Protein AF-A0AAE1L130-F1 (afdb_monomer)

Solvent-accessible surface area (backbone atoms only — not comparable to full-atom values): 7814 Å² total; per-residue (Å²): 133,88,82,88,87,78,91,80,82,81,84,83,80,82,80,82,73,92,76,84,78,86,69,83,70,80,83,72,77,75,48,72,66,60,51,48,55,50,49,51,53,50,50,54,52,48,52,50,51,52,50,53,58,56,68,75,45,80,76,49,72,65,57,50,50,53,51,50,51,53,54,47,54,52,48,51,51,52,51,53,52,51,54,50,51,53,53,50,51,50,52,56,48,51,56,53,50,53,52,51,52,50,53,53,53,51,60,72,65,61,86,77,90,86,86,88,86,86,86,89,131

Secondary structure (DSSP, 8-state):
----------------------------PPPHHHHHHHHHHHHHHHHHHHHHHHHTSPPPHHHHHHHHHHHHHHHHHHHHHHHHHHHHHHHHHHHHHHHHHHHHHHHTT-S-SS-SSSS--

Organism: Petrolisthes cinctipes (NCBI:txid88211)

Radius of gyration: 44.56 Å; Cα contacts (8 Å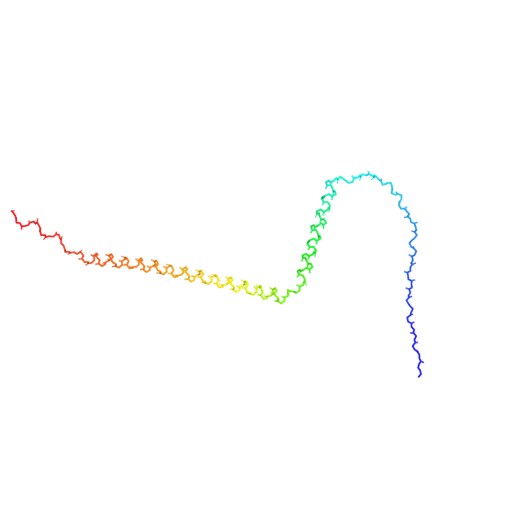, |Δi|>4): 2; chains: 1; bounding box: 76×40×151 Å

pLDDT: mean 70.69, std 16.48, range [37.5, 95.19]

Sequence (121 aa):
MVRGEQKKRGHNNERRKNTQPTRERENTQPTKERTHNQREKRERTRTQREKKKREHTQPTREEREQRRERTHNQREKRERTRTQQTREEERTHNQREEKREHTQREEKREPTQREEKREHT

Mean predicted aligned error: 20.09 Å

Structure (mmCIF, N/CA/C/O backbone):
data_AF-A0AAE1L130-F1
#
_entry.id   AF-A0AAE1L130-F1
#
loop_
_atom_site.group_PDB
_atom_site.id
_atom_site.type_symbol
_atom_site.label_atom_id
_atom_site.label_alt_id
_atom_site.label_comp_id
_atom_site.label_asym_id
_atom_site.label_entity_id
_atom_site.label_seq_id
_atom_site.pdbx_PDB_ins_code
_atom_site.Cartn_x
_atom_site.Cartn_y
_atom_site.Cartn_z
_atom_site.occupancy
_atom_site.B_iso_or_equiv
_atom_site.auth_seq_id
_atom_site.auth_comp_id
_atom_site.auth_asym_id
_atom_site.auth_atom_id
_atom_site.pdbx_PDB_model_num
ATOM 1 N N . MET A 1 1 ? 1.599 -8.245 -73.656 1.00 37.50 1 MET A N 1
ATOM 2 C CA . MET A 1 1 ? 3.077 -8.179 -73.653 1.00 37.50 1 MET A CA 1
ATOM 3 C C . MET A 1 1 ? 3.485 -6.919 -72.892 1.00 37.50 1 MET A C 1
ATOM 5 O O . MET A 1 1 ? 2.972 -5.866 -73.227 1.00 37.50 1 MET A O 1
ATOM 9 N N . VAL A 1 2 ? 4.085 -7.066 -71.699 1.00 45.41 2 VAL A N 1
ATOM 10 C CA . VAL A 1 2 ? 5.424 -6.564 -71.282 1.00 45.41 2 VAL A CA 1
ATOM 11 C C . VAL A 1 2 ? 5.674 -5.103 -71.716 1.00 45.41 2 VAL A C 1
ATOM 13 O O . VAL A 1 2 ? 5.675 -4.832 -72.905 1.00 45.41 2 VAL A O 1
ATOM 16 N N . ARG A 1 3 ? 5.942 -4.120 -70.844 1.00 42.25 3 ARG A N 1
ATOM 17 C CA . ARG A 1 3 ? 7.164 -4.006 -70.027 1.00 42.25 3 ARG A CA 1
ATOM 18 C C . ARG A 1 3 ? 7.046 -2.742 -69.149 1.00 42.25 3 ARG A C 1
ATOM 20 O O . ARG A 1 3 ? 6.678 -1.688 -69.653 1.00 42.25 3 ARG A O 1
ATOM 27 N N . GLY A 1 4 ? 7.319 -2.859 -67.849 1.00 45.34 4 GLY A N 1
ATOM 28 C CA . GLY A 1 4 ? 7.426 -1.707 -66.949 1.00 45.34 4 GLY A CA 1
ATO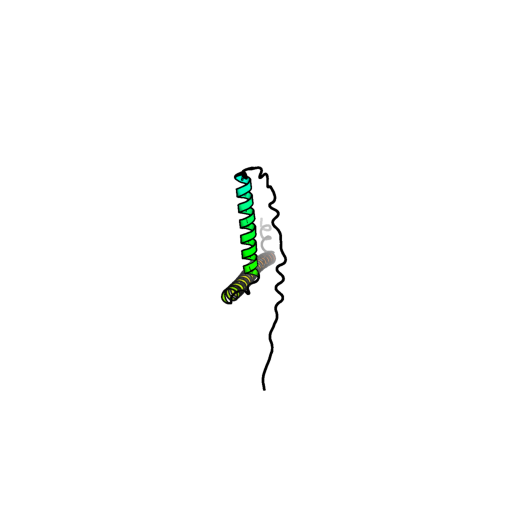M 29 C C . GLY A 1 4 ? 8.742 -0.952 -67.127 1.00 45.34 4 GLY A C 1
ATOM 30 O O . GLY A 1 4 ? 9.714 -1.525 -67.612 1.00 45.34 4 GLY A O 1
ATOM 31 N N . GLU A 1 5 ? 8.790 0.299 -66.670 1.00 52.22 5 GLU A N 1
ATOM 32 C CA . GLU A 1 5 ? 10.038 1.052 -66.559 1.00 52.22 5 GLU A CA 1
ATOM 33 C C . GLU A 1 5 ? 10.130 1.827 -65.244 1.00 52.22 5 GLU A C 1
ATOM 35 O O . GLU A 1 5 ? 9.150 2.215 -64.609 1.00 52.22 5 GLU A O 1
ATOM 40 N N . GLN A 1 6 ? 11.373 1.920 -64.793 1.00 51.28 6 GLN A N 1
ATOM 41 C CA . GLN A 1 6 ? 11.801 2.066 -63.418 1.00 51.28 6 GLN A CA 1
ATOM 42 C C . GLN A 1 6 ? 12.129 3.518 -63.047 1.00 51.28 6 GLN A C 1
ATOM 44 O O . GLN A 1 6 ? 12.642 4.302 -63.839 1.00 51.28 6 GLN A O 1
ATOM 49 N N . LYS A 1 7 ? 11.920 3.800 -61.756 1.00 50.06 7 LYS A N 1
ATOM 50 C CA . LYS A 1 7 ? 12.642 4.736 -60.875 1.00 50.06 7 LYS A CA 1
ATOM 51 C C . LYS A 1 7 ? 13.897 5.392 -61.479 1.00 50.06 7 LYS A C 1
ATOM 53 O O . LYS A 1 7 ? 14.904 4.720 -61.682 1.00 50.06 7 LYS A O 1
ATOM 58 N N . LYS A 1 8 ? 13.928 6.729 -61.500 1.00 55.78 8 LYS A N 1
ATOM 59 C CA . LYS A 1 8 ? 15.182 7.495 -61.415 1.00 55.78 8 LYS A CA 1
ATOM 60 C C . LYS A 1 8 ? 15.167 8.364 -60.162 1.00 55.78 8 LYS A C 1
ATOM 62 O O . LYS A 1 8 ? 14.488 9.380 -60.079 1.00 55.78 8 LYS A O 1
ATOM 67 N N . ARG A 1 9 ? 15.902 7.888 -59.152 1.00 45.88 9 ARG A N 1
ATOM 68 C CA . ARG A 1 9 ? 16.271 8.629 -57.943 1.00 45.88 9 ARG A CA 1
ATOM 69 C C . ARG A 1 9 ? 17.251 9.724 -58.369 1.00 45.88 9 ARG A C 1
ATOM 71 O O . ARG A 1 9 ? 18.346 9.410 -58.834 1.00 45.88 9 ARG A O 1
ATOM 78 N N . GLY A 1 10 ? 16.846 10.984 -58.247 1.00 45.31 10 GLY A N 1
ATOM 79 C CA . GLY A 1 10 ? 17.742 12.125 -58.410 1.00 45.31 10 GLY A CA 1
ATOM 80 C C . GLY A 1 10 ? 18.754 12.142 -57.268 1.00 45.31 10 GLY A C 1
ATOM 81 O O . GLY A 1 10 ? 18.384 12.287 -56.105 1.00 45.31 10 GLY A O 1
ATOM 82 N N . HIS A 1 11 ? 20.024 11.938 -57.603 1.00 45.81 11 HIS A N 1
ATOM 83 C CA . HIS A 1 11 ? 21.143 12.080 -56.683 1.00 45.81 11 HIS A CA 1
ATOM 84 C C . HIS A 1 11 ? 21.406 13.571 -56.488 1.00 45.81 11 HIS A C 1
ATOM 86 O O . HIS A 1 11 ? 21.996 14.210 -57.353 1.00 45.81 11 HIS A O 1
ATOM 92 N N . ASN A 1 12 ? 20.952 14.123 -55.366 1.00 48.78 12 ASN A N 1
ATOM 93 C CA . ASN A 1 12 ? 21.238 15.502 -54.994 1.00 48.78 12 ASN A CA 1
ATOM 94 C C . ASN A 1 12 ? 22.373 15.492 -53.966 1.00 48.78 12 ASN A C 1
ATOM 96 O O . ASN A 1 12 ? 22.133 15.364 -52.768 1.00 48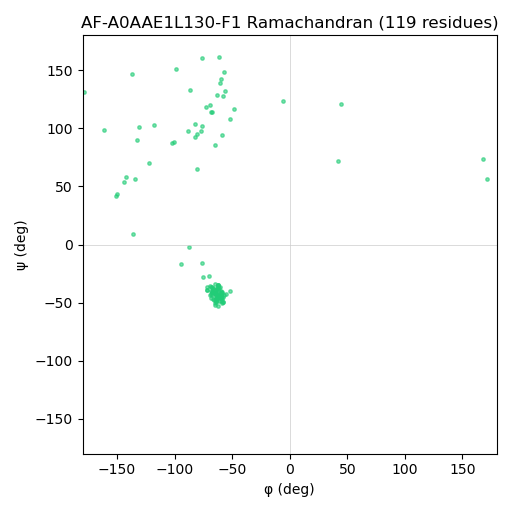.78 12 ASN A O 1
ATOM 100 N N . ASN A 1 13 ? 23.620 15.525 -54.441 1.00 45.69 13 ASN A N 1
ATOM 101 C CA . ASN A 1 13 ? 24.797 15.625 -53.577 1.00 45.69 13 ASN A CA 1
ATOM 102 C C . ASN A 1 13 ? 25.605 16.863 -53.971 1.00 45.69 13 ASN A C 1
ATOM 104 O O . ASN A 1 13 ? 26.679 16.807 -54.570 1.00 45.69 13 ASN A O 1
ATOM 108 N N . GLU A 1 14 ? 25.015 18.015 -53.671 1.00 49.59 14 GLU A N 1
ATOM 109 C CA . GLU A 1 14 ? 25.579 19.322 -53.950 1.00 49.59 14 GLU A CA 1
ATOM 110 C C . GLU A 1 14 ? 26.614 19.688 -52.873 1.00 49.59 14 GLU A C 1
ATOM 112 O O . GLU A 1 14 ? 26.318 20.164 -51.780 1.00 49.59 14 GLU A O 1
ATOM 117 N N . ARG A 1 15 ? 27.875 19.393 -53.198 1.00 53.28 15 ARG A N 1
ATOM 118 C CA . ARG A 1 15 ? 28.998 20.335 -53.103 1.00 53.28 15 ARG A CA 1
ATOM 119 C C . ARG A 1 15 ? 29.036 21.229 -51.847 1.00 53.28 15 ARG A C 1
ATOM 121 O O . ARG A 1 15 ? 28.925 22.449 -51.944 1.00 53.28 15 ARG A O 1
ATOM 128 N N . ARG A 1 16 ? 29.353 20.662 -50.678 1.00 52.19 16 ARG A N 1
ATOM 129 C CA . ARG A 1 16 ? 29.901 21.454 -49.560 1.00 52.19 16 ARG A CA 1
ATOM 130 C C . ARG A 1 16 ? 31.419 21.510 -49.674 1.00 52.19 16 ARG A C 1
ATOM 132 O O . ARG A 1 16 ? 32.128 20.570 -49.336 1.00 52.19 16 ARG A O 1
ATOM 139 N N . LYS A 1 17 ? 31.876 22.620 -50.254 1.00 55.91 17 LYS A N 1
ATOM 140 C CA . LYS A 1 17 ? 33.278 23.003 -50.407 1.00 55.91 17 LYS A CA 1
ATOM 141 C C . LYS A 1 17 ? 33.951 23.113 -49.034 1.00 55.91 17 LYS A C 1
ATOM 143 O O . LYS A 1 17 ? 33.350 23.593 -48.079 1.00 55.91 17 LYS A O 1
ATOM 148 N N . ASN A 1 18 ? 35.207 22.682 -48.998 1.00 50.06 18 ASN A N 1
ATOM 149 C CA . ASN A 1 18 ? 36.166 22.885 -47.924 1.00 50.06 18 ASN A CA 1
ATOM 150 C C . ASN A 1 18 ? 36.225 24.353 -47.473 1.00 50.06 18 ASN A C 1
ATOM 152 O O . ASN A 1 18 ? 36.702 25.208 -48.214 1.00 50.06 18 ASN A O 1
ATOM 156 N N . THR A 1 19 ? 35.851 24.604 -46.224 1.00 56.19 19 THR A N 1
ATOM 157 C CA . THR A 1 19 ? 36.343 25.736 -45.433 1.00 56.19 19 THR A CA 1
ATOM 158 C C . THR A 1 19 ? 36.785 25.167 -44.091 1.00 56.19 19 THR A C 1
ATOM 160 O O . THR A 1 19 ? 35.969 24.815 -43.244 1.00 56.19 19 THR A O 1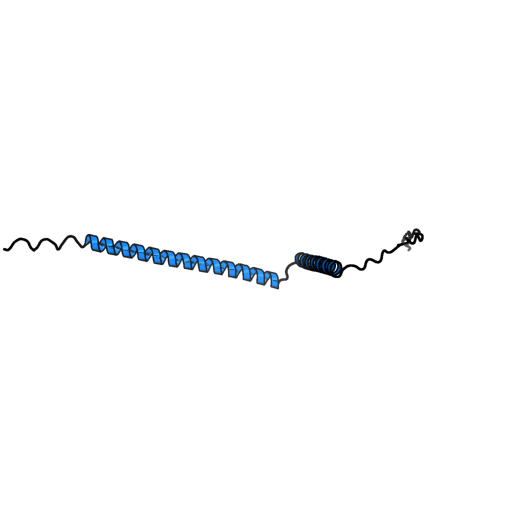
ATOM 163 N N . GLN A 1 20 ? 38.096 24.988 -43.934 1.00 48.50 20 GLN A N 1
ATOM 164 C CA . GLN A 1 20 ? 38.718 24.646 -42.656 1.00 48.50 20 GLN A CA 1
ATOM 165 C C . GLN A 1 20 ? 38.595 25.873 -41.735 1.00 48.50 20 GLN A C 1
ATOM 167 O O . GLN A 1 20 ? 39.110 26.929 -42.099 1.00 48.50 20 GLN A O 1
ATOM 172 N N . PRO A 1 21 ? 37.929 25.797 -40.568 1.00 49.50 21 PRO A N 1
ATOM 173 C CA . PRO A 1 21 ? 38.036 26.858 -39.579 1.00 49.50 21 PRO A CA 1
ATOM 174 C C . PRO A 1 21 ? 39.430 26.774 -38.948 1.00 49.50 21 PRO A C 1
ATOM 176 O O . PRO A 1 21 ? 39.765 25.763 -38.326 1.00 49.50 21 PRO A O 1
ATOM 179 N N . THR A 1 22 ? 40.240 27.824 -39.088 1.00 53.56 22 THR A N 1
ATOM 180 C CA . THR A 1 22 ? 41.479 28.004 -38.320 1.00 53.56 22 THR A CA 1
ATOM 181 C C . THR A 1 22 ? 41.109 28.168 -36.848 1.00 53.56 22 THR A C 1
ATOM 183 O O . THR A 1 22 ? 40.874 29.267 -36.356 1.00 53.56 22 THR A O 1
ATOM 186 N N . ARG A 1 23 ? 40.962 27.044 -36.142 1.00 53.12 23 ARG A N 1
ATOM 187 C CA . ARG A 1 23 ? 40.807 27.031 -34.690 1.00 53.12 23 ARG A CA 1
ATOM 188 C C . ARG A 1 23 ? 42.177 27.265 -34.076 1.00 53.12 23 ARG A C 1
ATOM 190 O O . ARG A 1 23 ? 42.931 26.313 -33.884 1.00 53.12 23 ARG A O 1
ATOM 197 N N . GLU A 1 24 ? 42.457 28.506 -33.701 1.00 48.09 24 GLU A N 1
ATOM 198 C CA . GLU A 1 24 ? 43.299 28.756 -32.536 1.00 48.09 24 GLU A CA 1
ATOM 199 C C . GLU A 1 24 ? 42.598 28.099 -31.343 1.00 48.09 24 GLU A C 1
ATOM 201 O O . GLU A 1 24 ? 41.621 28.591 -30.780 1.00 48.09 24 GLU A O 1
ATOM 206 N N . ARG A 1 25 ? 42.991 26.858 -31.061 1.00 52.78 25 ARG A N 1
ATOM 207 C CA . ARG A 1 25 ? 42.466 26.085 -29.947 1.00 52.78 25 ARG A CA 1
ATOM 208 C C . ARG A 1 25 ? 43.238 26.536 -28.721 1.00 52.78 25 ARG A C 1
ATOM 210 O O . ARG A 1 25 ? 44.289 25.972 -28.429 1.00 52.78 25 ARG A O 1
ATOM 217 N N . GLU A 1 26 ? 42.709 27.526 -28.010 1.00 52.97 26 GLU A N 1
ATOM 218 C CA . GLU A 1 26 ? 43.131 27.802 -26.639 1.00 52.97 26 GLU A CA 1
ATOM 219 C C . GLU A 1 26 ? 43.049 26.492 -25.844 1.00 52.97 26 GLU A C 1
ATOM 221 O O . GLU A 1 26 ? 41.977 25.928 -25.598 1.00 52.97 26 GLU A O 1
ATOM 226 N N . ASN A 1 27 ? 44.217 25.943 -25.526 1.00 53.56 27 ASN A N 1
ATOM 227 C CA . ASN A 1 27 ? 44.374 24.661 -24.862 1.00 53.56 27 ASN A CA 1
ATOM 228 C C . ASN A 1 27 ? 44.163 24.840 -23.354 1.00 53.56 27 ASN A C 1
ATOM 230 O O . ASN A 1 27 ? 45.082 24.677 -22.557 1.00 53.56 27 ASN A O 1
ATOM 234 N N . THR A 1 28 ? 42.947 25.206 -22.950 1.00 60.97 28 THR A N 1
ATOM 235 C CA . THR A 1 28 ? 42.557 25.131 -21.543 1.00 60.97 28 THR A CA 1
ATOM 236 C C . THR A 1 28 ? 42.144 23.695 -21.250 1.00 60.97 28 THR A C 1
ATOM 238 O O . THR A 1 28 ? 41.076 23.222 -21.653 1.00 60.97 28 THR A O 1
ATOM 241 N N . GLN A 1 29 ? 43.029 22.952 -20.580 1.00 59.34 29 GLN A N 1
ATOM 242 C CA . GLN A 1 29 ? 42.680 21.624 -20.091 1.00 59.34 29 GLN A CA 1
ATOM 243 C C . GLN A 1 29 ? 41.467 21.754 -19.156 1.00 59.34 29 GLN A C 1
ATOM 245 O O . GLN A 1 29 ? 41.479 22.586 -18.244 1.00 59.34 29 GLN A O 1
ATOM 250 N N . PRO A 1 30 ? 40.389 20.981 -19.369 1.00 59.81 30 PRO A N 1
ATOM 251 C CA . PRO A 1 30 ? 39.235 21.049 -18.492 1.00 59.81 30 PRO A CA 1
ATOM 252 C C . PRO A 1 30 ? 39.660 20.600 -17.091 1.00 59.81 30 PRO A C 1
ATOM 254 O O . PRO A 1 30 ? 40.263 19.540 -16.928 1.00 59.81 30 PRO A O 1
ATOM 257 N N . THR A 1 31 ? 39.348 21.407 -16.076 1.00 65.50 31 THR A N 1
ATOM 258 C CA . THR A 1 31 ? 39.663 21.062 -14.685 1.00 65.50 31 THR A CA 1
ATOM 259 C C . THR A 1 31 ? 39.018 19.725 -14.314 1.00 65.50 31 THR A C 1
ATOM 261 O O . THR A 1 31 ? 37.942 19.372 -14.813 1.00 65.50 31 THR A O 1
ATOM 264 N N . LYS A 1 32 ? 39.664 18.968 -13.417 1.00 67.56 32 LYS A N 1
ATOM 265 C CA . LYS A 1 32 ? 39.161 17.663 -12.949 1.00 67.56 32 LYS A CA 1
ATOM 266 C C . LYS A 1 32 ? 37.707 17.769 -12.471 1.00 67.56 32 LYS A C 1
ATOM 268 O O . LYS A 1 32 ? 36.869 16.953 -12.847 1.00 67.56 32 LYS A O 1
ATOM 273 N N . GLU A 1 33 ? 37.379 18.852 -11.776 1.00 67.31 33 GLU A N 1
ATOM 274 C CA . GLU A 1 33 ? 36.029 19.173 -11.311 1.00 67.31 33 GLU A CA 1
ATOM 275 C C . GLU A 1 33 ? 35.030 19.422 -12.457 1.00 67.31 33 GLU A C 1
ATOM 277 O O . GLU A 1 33 ? 33.924 18.879 -12.456 1.00 67.31 33 GLU A O 1
ATOM 282 N N . ARG A 1 34 ? 35.430 20.153 -13.509 1.00 65.75 34 ARG A N 1
ATOM 283 C CA . ARG A 1 34 ? 34.597 20.371 -14.704 1.00 65.75 34 ARG A CA 1
ATOM 284 C C . ARG A 1 34 ? 34.311 19.062 -15.442 1.00 65.75 34 ARG A C 1
ATOM 286 O O . ARG A 1 34 ? 33.196 18.873 -15.930 1.00 65.75 34 ARG A O 1
ATOM 293 N N . THR A 1 35 ? 35.286 18.153 -15.512 1.00 68.00 35 THR A N 1
ATOM 294 C CA . THR A 1 35 ? 35.098 16.829 -16.133 1.00 68.00 35 THR A CA 1
ATOM 295 C C . THR A 1 35 ? 34.220 15.903 -15.292 1.00 68.00 35 THR A C 1
ATOM 297 O O . THR A 1 35 ? 33.351 15.225 -15.842 1.00 68.00 35 THR A O 1
ATOM 300 N N . HIS A 1 36 ? 34.375 15.932 -13.966 1.00 70.81 36 HIS A N 1
ATOM 301 C CA . HIS A 1 36 ? 33.564 15.165 -13.026 1.00 70.81 36 HIS A CA 1
ATOM 302 C C . HIS A 1 36 ? 32.092 15.601 -13.069 1.00 70.81 36 HIS A C 1
ATOM 304 O O . HIS A 1 36 ? 31.210 14.780 -13.316 1.00 70.81 36 HIS A O 1
ATOM 310 N N . ASN A 1 37 ? 31.832 16.909 -13.000 1.00 69.25 37 ASN A N 1
ATOM 311 C CA . ASN A 1 37 ? 30.480 17.464 -13.098 1.00 69.25 37 ASN A CA 1
ATOM 312 C C . ASN A 1 37 ? 29.814 17.174 -14.453 1.00 69.25 37 ASN A C 1
ATOM 314 O O . ASN A 1 37 ? 28.604 16.949 -14.527 1.00 69.25 37 ASN A O 1
ATOM 318 N N . GLN A 1 38 ? 30.582 17.146 -15.549 1.00 71.31 38 GLN A N 1
ATOM 319 C CA . GLN A 1 38 ? 30.056 16.726 -16.851 1.00 71.31 38 GLN A CA 1
ATOM 320 C C . GLN A 1 38 ? 29.710 15.237 -16.888 1.00 71.31 38 GLN A C 1
ATOM 322 O O . GLN A 1 38 ? 28.688 14.869 -17.472 1.00 71.31 38 GLN A O 1
ATOM 327 N N . ARG A 1 39 ? 30.542 14.386 -16.282 1.00 76.38 39 ARG A N 1
ATOM 328 C CA . ARG A 1 39 ? 30.296 12.946 -16.199 1.00 76.38 39 ARG A CA 1
ATOM 329 C C . ARG A 1 39 ? 29.044 12.651 -15.380 1.00 76.38 39 ARG A C 1
ATOM 331 O O . ARG A 1 39 ? 28.172 11.944 -15.877 1.00 76.38 39 ARG A O 1
ATOM 338 N N . GLU A 1 40 ? 28.900 13.259 -14.206 1.00 76.75 40 GLU A N 1
ATOM 339 C CA . GLU A 1 40 ? 27.701 13.087 -13.384 1.00 76.75 40 GLU A CA 1
ATOM 340 C C . GLU A 1 40 ? 26.436 13.539 -14.115 1.00 76.75 40 GLU A C 1
ATOM 342 O O . GLU A 1 40 ? 25.437 12.822 -14.140 1.00 76.75 40 GLU A O 1
ATOM 347 N N . LYS A 1 41 ? 26.465 14.709 -14.768 1.00 73.62 41 LYS A N 1
ATOM 348 C CA . LYS A 1 41 ? 25.311 15.193 -15.540 1.00 73.62 41 LYS A CA 1
ATOM 349 C C . LYS A 1 41 ? 24.921 14.220 -16.653 1.00 73.62 41 LYS A C 1
ATOM 351 O O . LYS A 1 41 ? 23.726 13.996 -16.855 1.00 73.62 41 LYS A O 1
ATOM 356 N N . ARG A 1 42 ? 25.899 13.615 -17.339 1.00 72.56 42 ARG A N 1
ATOM 357 C CA . ARG A 1 42 ? 25.680 12.593 -18.381 1.00 72.56 42 ARG A CA 1
ATOM 358 C C . ARG A 1 42 ? 25.122 11.290 -17.810 1.00 72.56 42 ARG A C 1
ATOM 360 O O . ARG A 1 42 ? 24.219 10.711 -18.408 1.00 72.56 42 ARG A O 1
ATOM 367 N N . GLU A 1 43 ? 25.605 10.841 -16.657 1.00 75.56 43 GLU A N 1
ATOM 368 C CA . GLU A 1 43 ? 25.079 9.646 -15.985 1.00 75.56 43 GLU A CA 1
ATOM 369 C C . GLU A 1 43 ? 23.645 9.869 -15.477 1.00 75.56 43 GLU A C 1
ATOM 371 O O . GLU A 1 43 ? 22.772 9.024 -15.692 1.00 75.56 43 GLU A O 1
ATOM 376 N N . ARG A 1 44 ? 23.341 11.048 -14.919 1.00 73.75 44 ARG A N 1
ATOM 377 C CA . ARG A 1 44 ? 21.973 11.432 -14.525 1.00 73.75 44 ARG A CA 1
ATOM 378 C C . ARG A 1 44 ? 21.022 11.462 -15.725 1.00 73.75 44 ARG A C 1
ATOM 380 O O . ARG A 1 44 ? 19.933 10.900 -15.658 1.00 73.75 44 ARG A O 1
ATOM 387 N N . THR A 1 45 ? 21.427 12.045 -16.856 1.00 68.88 45 THR A N 1
ATOM 388 C CA . THR A 1 45 ? 20.585 12.040 -18.072 1.00 68.88 45 THR A CA 1
ATOM 389 C C . THR A 1 45 ? 20.438 10.646 -18.676 1.00 68.88 45 THR A C 1
ATOM 391 O O . THR A 1 45 ? 19.355 10.299 -19.148 1.00 68.88 45 THR A O 1
ATOM 394 N N . ARG A 1 46 ? 21.486 9.815 -18.642 1.00 72.62 46 ARG A N 1
ATOM 395 C CA . ARG A 1 46 ? 21.423 8.426 -19.116 1.00 72.62 46 ARG A CA 1
ATOM 396 C C . ARG A 1 46 ? 20.461 7.590 -18.278 1.00 72.62 46 ARG A C 1
ATOM 398 O O . ARG A 1 46 ? 19.587 6.942 -18.844 1.00 72.62 46 ARG A O 1
ATOM 405 N N . THR A 1 47 ? 20.579 7.648 -16.955 1.00 71.56 47 THR A N 1
ATOM 406 C CA . THR A 1 47 ? 19.706 6.901 -16.039 1.00 71.56 47 THR A CA 1
ATOM 407 C C . THR A 1 47 ? 18.257 7.367 -16.141 1.00 71.56 47 THR A C 1
ATOM 409 O O . THR A 1 47 ? 17.357 6.534 -16.179 1.00 71.56 47 THR A O 1
ATOM 412 N N . GLN A 1 48 ? 18.002 8.672 -16.282 1.00 70.62 48 GLN A N 1
ATOM 413 C CA . GLN A 1 48 ? 16.652 9.178 -16.548 1.00 70.62 48 GLN A CA 1
ATOM 414 C C . GLN A 1 48 ? 16.105 8.709 -17.902 1.00 70.62 48 GLN A C 1
ATOM 416 O O . GLN A 1 48 ? 14.946 8.312 -17.986 1.00 70.62 48 GLN A O 1
ATOM 421 N N . ARG A 1 49 ? 16.925 8.693 -18.960 1.00 65.56 49 ARG A N 1
ATOM 422 C CA . ARG A 1 49 ? 16.514 8.190 -20.279 1.00 65.56 49 ARG A CA 1
ATOM 423 C C . ARG A 1 49 ? 16.238 6.687 -20.260 1.00 65.56 49 ARG A C 1
ATOM 425 O O . ARG A 1 49 ? 15.311 6.241 -20.926 1.00 65.56 49 ARG A O 1
ATOM 432 N N . GLU A 1 50 ? 17.015 5.910 -19.511 1.00 67.00 50 GLU A N 1
ATOM 433 C CA . GLU A 1 50 ? 16.781 4.476 -19.312 1.00 67.00 50 GLU A CA 1
ATOM 434 C C . GLU A 1 50 ? 15.513 4.215 -18.488 1.00 67.00 50 GLU A C 1
ATOM 436 O O . GLU A 1 50 ? 14.706 3.377 -18.886 1.00 67.00 50 GLU A O 1
ATOM 441 N N . LYS A 1 51 ? 15.273 4.980 -17.414 1.00 68.00 51 LYS A N 1
ATOM 442 C CA . LYS A 1 51 ? 14.015 4.930 -16.648 1.00 68.00 51 LYS A CA 1
ATOM 443 C C . LYS A 1 51 ? 12.812 5.267 -17.529 1.00 68.00 51 LYS A C 1
ATOM 445 O O . LYS A 1 51 ? 11.887 4.472 -17.611 1.00 68.00 51 LYS A O 1
ATOM 450 N N . LYS A 1 52 ? 12.884 6.358 -18.296 1.00 62.75 52 LYS A N 1
ATOM 451 C CA . LYS A 1 52 ? 11.828 6.761 -19.237 1.00 62.75 52 LYS A CA 1
ATOM 452 C C . LYS A 1 52 ? 11.580 5.714 -20.331 1.00 62.75 52 LYS A C 1
ATOM 454 O O . LYS A 1 52 ? 10.441 5.476 -20.710 1.00 62.75 52 LYS A O 1
ATOM 459 N N . LYS A 1 53 ? 12.626 5.043 -20.830 1.00 61.44 53 LYS A N 1
ATOM 460 C CA . LYS A 1 53 ? 12.471 3.917 -21.770 1.00 61.44 53 LYS A CA 1
ATOM 461 C C . LYS A 1 53 ? 11.726 2.731 -21.146 1.00 61.44 53 LYS A C 1
ATOM 463 O O . LYS A 1 53 ? 10.945 2.103 -21.848 1.00 61.44 53 LYS A O 1
ATOM 468 N N . ARG A 1 54 ? 11.954 2.442 -19.861 1.00 59.94 54 ARG A N 1
ATOM 469 C CA . ARG A 1 54 ? 11.252 1.382 -19.113 1.00 59.94 54 ARG A CA 1
ATOM 470 C C . ARG A 1 54 ? 9.817 1.766 -18.732 1.00 59.94 54 ARG A C 1
ATOM 472 O O . ARG A 1 54 ? 8.963 0.898 -18.635 1.00 59.94 54 ARG A O 1
ATOM 479 N N . GLU A 1 55 ? 9.522 3.051 -18.559 1.00 61.22 55 GLU A N 1
ATOM 480 C CA . GLU A 1 55 ? 8.154 3.522 -18.279 1.00 61.22 55 GLU A CA 1
ATOM 481 C C . GLU A 1 55 ? 7.213 3.392 -19.485 1.00 61.22 55 GLU A C 1
ATOM 483 O O . GLU A 1 55 ? 6.008 3.232 -19.314 1.00 61.22 55 GLU A O 1
ATOM 488 N N . HIS A 1 56 ? 7.747 3.424 -20.710 1.00 60.72 56 HIS A N 1
ATOM 489 C CA . HIS A 1 56 ? 6.953 3.254 -21.932 1.00 60.72 56 HIS A CA 1
ATOM 490 C C . HIS A 1 56 ? 6.772 1.792 -22.361 1.00 60.72 56 HIS A C 1
ATOM 492 O O . HIS A 1 56 ? 6.076 1.525 -23.342 1.00 60.72 56 HIS A O 1
ATOM 498 N N . THR A 1 57 ? 7.368 0.839 -21.645 1.00 70.88 57 THR A N 1
ATOM 499 C CA . THR A 1 57 ? 7.102 -0.583 -21.864 1.00 70.88 57 THR A CA 1
ATOM 500 C C . THR A 1 57 ? 5.890 -1.024 -21.060 1.00 70.88 57 THR A C 1
ATOM 502 O O . THR A 1 57 ? 5.763 -0.717 -19.877 1.00 70.88 57 THR A O 1
A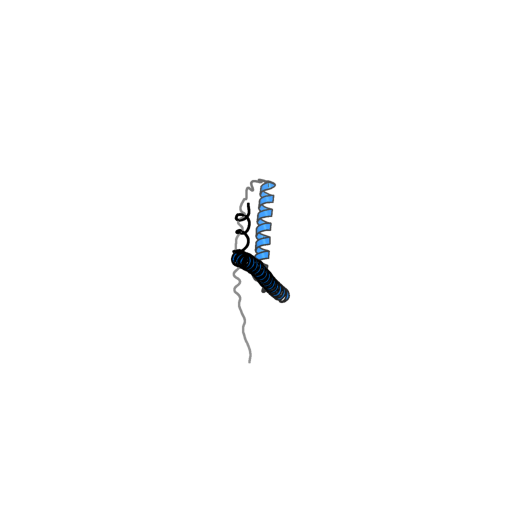TOM 505 N N . GLN A 1 58 ? 4.983 -1.752 -21.714 1.00 77.88 58 GLN A N 1
ATOM 506 C CA . GLN A 1 58 ? 3.867 -2.394 -21.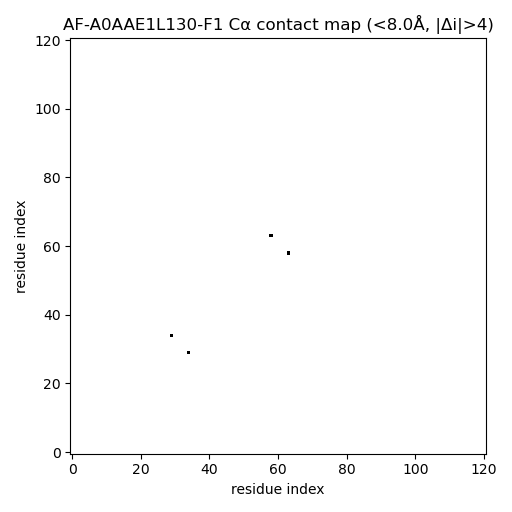029 1.00 77.88 58 GLN A CA 1
ATOM 507 C C . GLN A 1 58 ? 4.422 -3.308 -19.928 1.00 77.88 58 GLN A C 1
ATOM 509 O O . GLN A 1 58 ? 5.333 -4.087 -20.219 1.00 77.88 58 GLN A O 1
ATOM 514 N N . PRO A 1 59 ? 3.890 -3.238 -18.693 1.00 81.56 59 PRO A N 1
ATOM 515 C CA . PRO A 1 59 ? 4.367 -4.087 -17.614 1.00 81.56 59 PRO A CA 1
ATOM 516 C C . PRO A 1 59 ? 4.156 -5.544 -18.001 1.00 81.56 59 PRO A C 1
ATOM 518 O O . PRO A 1 59 ? 3.112 -5.896 -18.572 1.00 81.56 59 PRO A O 1
ATOM 521 N N . THR A 1 60 ? 5.145 -6.370 -17.682 1.00 85.75 60 THR A N 1
ATOM 522 C CA . THR A 1 60 ? 5.098 -7.811 -17.929 1.00 85.75 60 THR A CA 1
ATOM 523 C C . THR A 1 60 ? 3.939 -8.445 -17.159 1.00 85.75 60 THR A C 1
ATOM 525 O O . THR A 1 60 ? 3.389 -7.868 -16.216 1.00 85.75 60 THR A O 1
ATOM 528 N N . ARG A 1 61 ? 3.525 -9.650 -17.565 1.00 89.56 61 ARG A N 1
ATOM 529 C CA . ARG A 1 61 ? 2.468 -10.388 -16.860 1.00 89.56 61 ARG A CA 1
ATOM 530 C C . ARG A 1 61 ? 2.809 -10.575 -15.378 1.00 89.56 61 ARG A C 1
ATOM 532 O O . ARG A 1 61 ? 1.952 -10.336 -14.535 1.00 89.56 61 ARG A O 1
ATOM 539 N N . GLU A 1 62 ? 4.058 -10.914 -15.086 1.00 90.44 62 GLU A N 1
ATOM 540 C CA . GLU A 1 62 ? 4.555 -11.100 -13.726 1.00 90.44 62 GLU A CA 1
ATOM 541 C C . GLU A 1 62 ? 4.492 -9.801 -12.911 1.00 90.44 62 GLU A C 1
ATOM 543 O O . GLU A 1 62 ? 3.932 -9.783 -11.820 1.00 90.44 62 GLU A O 1
ATOM 548 N N . GLU A 1 63 ? 4.954 -8.672 -13.459 1.00 87.81 63 GLU A N 1
ATOM 549 C CA . GLU A 1 63 ? 4.864 -7.373 -12.775 1.00 87.81 63 GLU A CA 1
ATOM 550 C C . GLU A 1 63 ? 3.411 -6.951 -12.512 1.00 87.81 63 GLU A C 1
ATOM 552 O O . GLU A 1 63 ? 3.106 -6.341 -11.482 1.00 87.81 63 GLU A O 1
ATOM 557 N N . ARG A 1 64 ? 2.487 -7.285 -13.423 1.00 87.62 64 ARG A N 1
ATOM 558 C CA . ARG A 1 64 ? 1.048 -7.046 -13.229 1.00 87.62 64 ARG A CA 1
ATOM 559 C C . ARG A 1 64 ? 0.482 -7.918 -12.112 1.00 87.62 64 ARG A C 1
ATOM 561 O O . ARG A 1 64 ? -0.297 -7.409 -11.307 1.00 87.62 64 ARG A O 1
ATOM 568 N N . GLU A 1 65 ? 0.850 -9.194 -12.062 1.00 92.06 65 GLU A N 1
ATOM 569 C CA . GLU A 1 65 ? 0.420 -10.128 -11.017 1.00 92.06 65 GLU A CA 1
ATOM 570 C C . GLU A 1 65 ? 0.985 -9.722 -9.650 1.00 92.06 65 GLU A C 1
ATOM 572 O O . GLU A 1 65 ? 0.206 -9.526 -8.718 1.00 92.06 65 GLU A O 1
ATOM 577 N N . GLN A 1 66 ? 2.282 -9.414 -9.553 1.00 92.00 66 GLN A N 1
ATOM 578 C CA . GLN A 1 66 ? 2.895 -8.896 -8.324 1.00 92.00 66 GLN A CA 1
ATOM 579 C C . GLN A 1 66 ? 2.235 -7.594 -7.857 1.00 92.00 66 GLN A C 1
ATOM 581 O O . GLN A 1 66 ? 2.011 -7.386 -6.664 1.00 92.00 66 GLN A O 1
ATOM 586 N N . ARG A 1 67 ? 1.902 -6.684 -8.781 1.00 92.25 67 ARG A N 1
ATOM 587 C CA . ARG A 1 67 ? 1.204 -5.442 -8.428 1.00 92.25 67 ARG A CA 1
ATOM 588 C C . ARG A 1 67 ? -0.194 -5.724 -7.878 1.00 92.25 67 ARG A C 1
ATOM 590 O O . ARG A 1 67 ? -0.568 -5.103 -6.886 1.00 92.25 67 ARG A O 1
ATOM 597 N N . ARG A 1 68 ? -0.942 -6.650 -8.487 1.00 93.12 68 ARG A N 1
ATOM 598 C CA . ARG A 1 68 ? -2.264 -7.077 -7.998 1.00 93.12 68 ARG A CA 1
ATOM 599 C C . ARG A 1 68 ? -2.161 -7.688 -6.606 1.00 93.12 68 ARG A C 1
ATOM 601 O O . ARG A 1 68 ?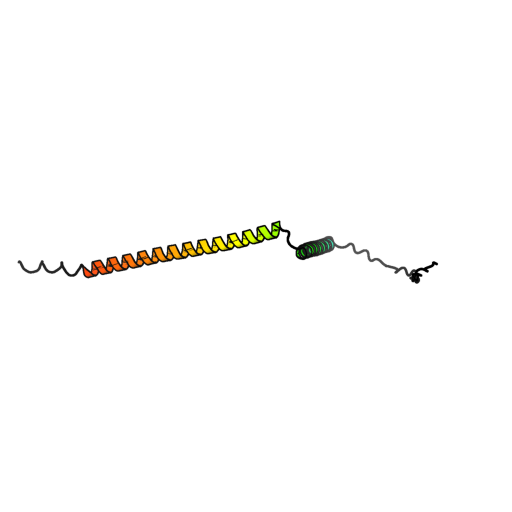 -2.884 -7.258 -5.711 1.00 93.12 68 ARG A O 1
ATOM 608 N N . GLU A 1 69 ? -1.221 -8.603 -6.407 1.00 93.75 69 GLU A N 1
ATOM 609 C CA . GLU A 1 69 ? -0.982 -9.248 -5.118 1.00 93.75 69 GLU A CA 1
ATOM 610 C C . GLU A 1 69 ? -0.614 -8.225 -4.035 1.00 93.75 69 GLU A C 1
ATOM 612 O O . GLU A 1 69 ? -1.225 -8.198 -2.970 1.00 93.75 69 GLU A O 1
ATOM 617 N N . ARG A 1 70 ? 0.297 -7.288 -4.328 1.00 95.19 70 ARG A N 1
ATOM 618 C CA . ARG A 1 70 ? 0.644 -6.201 -3.395 1.00 95.19 70 ARG A CA 1
ATOM 619 C C . ARG A 1 70 ? -0.571 -5.363 -3.013 1.00 95.19 70 ARG A C 1
ATOM 621 O O . ARG A 1 70 ? -0.747 -5.057 -1.835 1.00 95.19 70 ARG A O 1
ATOM 628 N N . THR A 1 71 ? -1.408 -4.987 -3.983 1.00 94.12 71 THR A N 1
ATOM 629 C CA . THR A 1 71 ? -2.624 -4.208 -3.696 1.00 94.12 71 THR A CA 1
ATOM 630 C C . THR A 1 71 ? -3.642 -5.000 -2.884 1.00 94.12 71 THR A C 1
ATOM 632 O O . THR A 1 71 ? -4.251 -4.444 -1.972 1.00 94.12 71 THR A O 1
ATOM 635 N N . HIS A 1 72 ? -3.786 -6.294 -3.166 1.00 92.88 72 HIS A N 1
ATOM 636 C CA . HIS A 1 72 ? -4.672 -7.192 -2.441 1.00 92.88 72 HIS A CA 1
ATOM 637 C C . HIS A 1 72 ? -4.221 -7.354 -0.986 1.00 92.88 72 HIS A C 1
ATOM 639 O O . HIS A 1 72 ? -4.973 -7.042 -0.068 1.00 92.88 72 HIS A O 1
ATOM 645 N N . ASN A 1 73 ? -2.952 -7.698 -0.769 1.00 93.19 73 ASN A N 1
ATOM 646 C CA . ASN A 1 73 ? -2.379 -7.878 0.564 1.00 93.19 73 ASN A CA 1
ATOM 647 C C . ASN A 1 73 ? -2.414 -6.580 1.380 1.00 93.19 73 ASN A C 1
ATOM 649 O O . ASN A 1 73 ? -2.666 -6.597 2.584 1.00 93.19 73 ASN A O 1
ATOM 653 N N . GLN A 1 74 ? -2.198 -5.427 0.737 1.00 93.81 74 GLN A N 1
ATOM 654 C CA . GLN A 1 74 ? -2.318 -4.135 1.408 1.00 93.81 74 GLN A CA 1
ATOM 655 C C . GLN A 1 74 ? -3.763 -3.839 1.825 1.00 93.81 74 GLN A C 1
ATOM 657 O O . GLN A 1 74 ? -3.983 -3.303 2.914 1.00 93.81 74 GLN A O 1
ATOM 662 N N . ARG A 1 75 ? -4.743 -4.189 0.985 1.00 93.94 75 ARG A N 1
ATOM 663 C CA . ARG A 1 75 ? -6.161 -4.055 1.320 1.00 93.94 75 ARG A CA 1
ATOM 664 C C . ARG A 1 75 ? -6.539 -4.972 2.478 1.00 93.94 75 ARG A C 1
ATOM 666 O O . ARG A 1 75 ? -7.076 -4.477 3.463 1.00 93.94 75 ARG A O 1
ATOM 673 N N . GLU A 1 76 ? -6.184 -6.252 2.406 1.00 94.50 76 GLU A N 1
ATOM 674 C CA . GLU A 1 76 ? -6.448 -7.199 3.490 1.00 94.50 76 GLU A CA 1
ATOM 675 C C . GLU A 1 76 ? -5.823 -6.743 4.806 1.00 94.50 76 GLU A C 1
ATOM 677 O O . GLU A 1 76 ? -6.466 -6.794 5.849 1.00 94.50 76 GLU A O 1
ATOM 682 N N . LYS A 1 77 ? -4.579 -6.251 4.775 1.00 94.06 77 LYS A N 1
ATOM 683 C CA . LYS A 1 77 ? -3.913 -5.748 5.979 1.00 94.06 77 LYS A CA 1
ATOM 684 C C . LYS A 1 77 ? -4.692 -4.592 6.608 1.00 94.06 77 LYS A C 1
ATOM 686 O O . LYS A 1 77 ? -4.871 -4.580 7.821 1.00 94.06 77 LYS A O 1
ATOM 691 N N . ARG A 1 78 ? -5.181 -3.645 5.798 1.00 92.38 78 ARG A N 1
ATOM 692 C CA . ARG A 1 78 ? -6.003 -2.521 6.281 1.00 92.38 78 ARG A CA 1
ATOM 693 C C . ARG A 1 78 ? -7.324 -2.997 6.875 1.00 92.38 78 ARG A C 1
ATOM 695 O O . ARG A 1 78 ? -7.712 -2.506 7.928 1.00 92.38 78 ARG A O 1
ATOM 702 N N . GLU A 1 79 ? -7.991 -3.946 6.223 1.00 91.38 79 GLU A N 1
ATOM 703 C CA . GLU A 1 79 ? -9.248 -4.511 6.720 1.00 91.38 79 GLU A CA 1
ATOM 704 C C . GLU A 1 79 ? -9.034 -5.255 8.044 1.00 91.38 79 GLU A C 1
ATOM 706 O O . GLU A 1 79 ? -9.733 -4.970 9.012 1.00 91.38 79 GLU A O 1
ATOM 711 N N . ARG A 1 80 ? -7.998 -6.097 8.148 1.00 90.25 80 ARG A N 1
ATOM 712 C CA . ARG A 1 80 ? -7.642 -6.789 9.400 1.00 90.25 80 ARG A CA 1
ATOM 713 C C . ARG A 1 80 ? -7.353 -5.812 10.537 1.00 90.25 80 ARG A C 1
ATOM 715 O O . ARG A 1 80 ? -7.873 -6.001 11.633 1.00 90.25 80 ARG A O 1
ATOM 722 N N . THR A 1 81 ? -6.560 -4.767 10.289 1.00 92.31 81 THR A N 1
ATOM 723 C CA . THR A 1 81 ? -6.279 -3.736 11.301 1.00 92.31 81 THR A CA 1
ATOM 724 C C . THR A 1 81 ? -7.556 -3.026 11.739 1.00 92.31 81 THR A C 1
ATOM 726 O O . THR A 1 81 ? -7.769 -2.857 12.935 1.00 92.31 81 THR A O 1
ATOM 729 N N . ARG A 1 82 ? -8.439 -2.671 10.800 1.00 89.19 82 ARG A N 1
ATOM 730 C CA . ARG A 1 82 ? -9.711 -2.017 11.121 1.00 89.19 82 ARG A CA 1
ATOM 731 C C . ARG A 1 82 ? -10.611 -2.914 11.972 1.00 89.19 82 ARG A C 1
ATOM 733 O O . ARG A 1 82 ? -11.136 -2.457 12.977 1.00 89.19 82 ARG A O 1
ATOM 740 N N . THR A 1 83 ? -10.754 -4.189 11.612 1.00 88.94 83 THR A N 1
ATOM 741 C CA . THR A 1 83 ? -11.551 -5.147 12.393 1.00 88.94 83 THR A CA 1
ATOM 742 C C . THR A 1 83 ? -10.982 -5.356 13.795 1.00 88.94 83 THR A C 1
ATOM 744 O O . THR A 1 83 ? -11.745 -5.459 14.752 1.00 88.94 83 THR A O 1
ATOM 747 N N . GLN A 1 84 ? -9.654 -5.404 13.939 1.00 87.62 84 GLN A N 1
ATOM 748 C CA . GLN A 1 84 ? -9.015 -5.498 15.253 1.00 87.62 84 GLN A CA 1
ATOM 749 C C . GLN A 1 84 ? -9.298 -4.262 16.108 1.00 87.62 84 GLN A C 1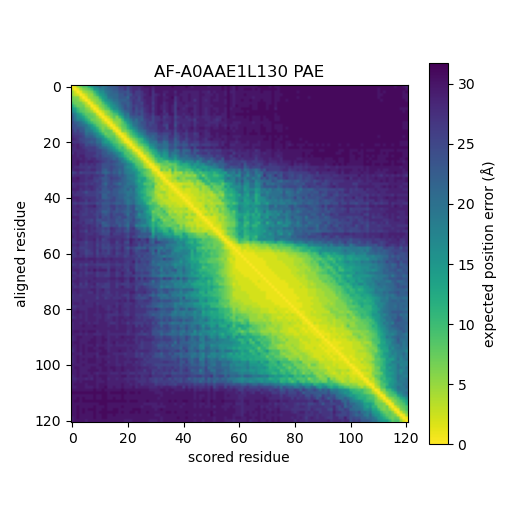
ATOM 751 O O . GLN A 1 84 ? -9.723 -4.423 17.247 1.00 87.62 84 GLN A O 1
ATOM 756 N N . GLN A 1 85 ? -9.156 -3.061 15.542 1.00 88.00 85 GLN A N 1
ATOM 757 C CA . GLN A 1 85 ? -9.474 -1.811 16.237 1.00 88.00 85 GLN A CA 1
ATOM 758 C C . GLN A 1 85 ? -10.928 -1.782 16.707 1.00 88.00 85 GLN A C 1
ATOM 760 O O . GLN A 1 85 ? -11.177 -1.574 17.888 1.00 88.00 85 GLN A O 1
ATOM 765 N N . THR A 1 86 ? -11.885 -2.092 15.828 1.00 87.69 86 THR A N 1
ATOM 766 C CA . THR A 1 86 ? -13.307 -2.119 16.201 1.00 87.69 86 THR A CA 1
ATOM 767 C C . THR A 1 86 ? -13.589 -3.130 17.313 1.00 87.69 86 THR A C 1
ATOM 769 O O . THR A 1 86 ? -14.330 -2.834 18.244 1.00 87.69 86 THR A O 1
ATOM 772 N N . ARG A 1 87 ? -12.967 -4.314 17.265 1.00 87.25 87 ARG A N 1
ATOM 773 C CA . ARG A 1 87 ? -13.147 -5.336 18.306 1.00 87.25 87 ARG A CA 1
ATOM 774 C C . ARG A 1 87 ? -12.548 -4.914 19.649 1.00 87.25 87 ARG A C 1
ATOM 776 O O . ARG A 1 87 ? -13.081 -5.273 20.696 1.00 87.25 87 ARG A O 1
ATOM 783 N N . GLU A 1 88 ? -11.421 -4.212 19.639 1.00 87.19 88 GLU A N 1
ATOM 784 C CA . GLU A 1 88 ? -10.815 -3.664 20.855 1.00 87.19 88 GLU A CA 1
ATOM 785 C C . GLU A 1 88 ? -11.658 -2.527 21.438 1.00 87.19 88 GLU A C 1
ATOM 787 O O . GLU A 1 88 ? -11.926 -2.521 22.639 1.00 87.19 88 GLU A O 1
ATOM 792 N N . GLU A 1 89 ? -12.156 -1.626 20.593 1.00 88.44 89 GLU A N 1
ATOM 793 C CA . GLU A 1 89 ? -13.078 -0.558 20.985 1.00 88.44 89 GLU A CA 1
ATOM 794 C C . GLU A 1 89 ? -14.346 -1.130 21.628 1.00 88.44 89 GLU A C 1
ATOM 796 O O . GLU A 1 89 ? -14.687 -0.744 22.744 1.00 88.44 89 GLU A O 1
ATOM 801 N N . GLU A 1 90 ? -14.984 -2.120 21.002 1.00 88.75 90 GLU A N 1
ATOM 802 C CA . GLU A 1 90 ? -16.177 -2.779 21.545 1.00 88.75 90 GLU A CA 1
ATOM 803 C C . GLU A 1 90 ? -15.892 -3.450 22.898 1.00 88.75 90 GLU A C 1
ATOM 805 O O . GLU A 1 90 ? -16.646 -3.286 23.855 1.00 88.75 90 GLU A O 1
ATOM 810 N N . ARG A 1 91 ? -14.752 -4.141 23.035 1.00 87.31 91 ARG A N 1
ATOM 811 C CA . ARG A 1 91 ? -14.341 -4.739 24.317 1.00 87.31 91 ARG A CA 1
ATOM 812 C C . ARG A 1 91 ? -14.182 -3.695 25.415 1.00 87.31 91 ARG A C 1
ATOM 814 O O . ARG A 1 91 ? -14.637 -3.918 26.535 1.00 87.31 91 ARG A O 1
ATOM 821 N N . THR A 1 92 ? -13.523 -2.577 25.118 1.00 87.88 92 THR A N 1
ATOM 822 C CA . THR A 1 92 ? -13.325 -1.504 26.105 1.00 87.88 92 THR A CA 1
ATOM 823 C C . THR A 1 92 ? -14.629 -0.790 26.451 1.00 87.88 92 THR A C 1
ATOM 825 O O . THR A 1 92 ? -14.836 -0.432 27.612 1.00 87.88 92 THR A O 1
ATOM 828 N N . HIS A 1 93 ? -15.526 -0.627 25.476 1.00 88.88 93 HIS A N 1
ATOM 829 C CA . HIS A 1 93 ? -16.859 -0.081 25.691 1.00 88.88 93 HIS A CA 1
ATOM 830 C C . HIS A 1 93 ? -17.675 -0.979 26.624 1.00 88.88 93 HIS A C 1
ATOM 832 O O . HIS A 1 93 ? -18.092 -0.515 27.684 1.00 88.88 93 HIS A O 1
ATOM 838 N N . ASN A 1 94 ? -17.774 -2.274 26.314 1.00 89.00 94 ASN A N 1
ATOM 839 C CA . ASN A 1 94 ? -18.539 -3.236 27.109 1.00 89.00 94 ASN A CA 1
ATOM 840 C C . ASN A 1 94 ? -18.019 -3.332 28.551 1.00 89.00 94 ASN A C 1
ATOM 842 O O . ASN A 1 94 ? -18.803 -3.304 29.492 1.00 89.00 94 ASN A O 1
ATOM 846 N N . GLN A 1 95 ? -16.695 -3.338 28.755 1.00 89.38 95 GLN A N 1
ATOM 847 C CA . GLN A 1 95 ? -16.114 -3.313 30.106 1.00 89.38 95 GLN A CA 1
ATOM 848 C C . GLN A 1 95 ? -16.469 -2.042 30.888 1.00 89.38 95 GLN A C 1
ATOM 850 O O . GLN A 1 95 ? -16.602 -2.070 32.113 1.00 89.38 95 GLN A O 1
ATOM 855 N N . ARG A 1 96 ? -16.573 -0.896 30.207 1.00 88.12 96 ARG A N 1
ATOM 856 C CA . ARG A 1 96 ? -16.960 0.365 30.845 1.00 88.12 96 ARG A CA 1
ATOM 857 C C . ARG A 1 96 ? -18.437 0.359 31.220 1.00 88.12 96 ARG A C 1
ATOM 859 O O . ARG A 1 96 ? -18.777 0.896 32.273 1.00 88.12 96 ARG A O 1
ATOM 866 N N . GLU A 1 97 ? -19.291 -0.205 30.374 1.00 87.12 97 GLU A N 1
ATOM 867 C CA . GLU A 1 97 ? -20.720 -0.346 30.659 1.00 87.12 97 GLU A CA 1
ATOM 868 C C . GLU A 1 97 ? -20.965 -1.308 31.818 1.00 87.12 97 GLU A C 1
ATOM 870 O O . GLU A 1 97 ? -21.617 -0.924 32.782 1.00 87.12 97 GLU A O 1
ATOM 875 N N . GLU A 1 98 ? -20.323 -2.474 31.819 1.00 88.62 98 GLU A N 1
ATOM 876 C CA . GLU A 1 98 ? -20.441 -3.455 32.902 1.00 88.62 98 GLU A CA 1
ATOM 877 C C . GLU A 1 98 ? -20.012 -2.871 34.260 1.00 88.62 98 GLU A C 1
ATOM 879 O O . GLU A 1 98 ? -20.699 -3.034 35.269 1.00 88.62 98 GLU A O 1
ATOM 884 N N . LYS A 1 99 ? -18.920 -2.092 34.292 1.00 87.00 99 LYS A N 1
ATOM 885 C CA . LYS A 1 99 ? -18.510 -1.363 35.506 1.00 87.00 99 LYS A CA 1
ATOM 886 C C . LYS A 1 99 ? -19.558 -0.351 35.962 1.00 87.00 99 LYS A C 1
ATOM 888 O O . LYS A 1 99 ? -19.814 -0.244 37.157 1.00 87.00 99 LYS A O 1
ATOM 893 N N . ARG A 1 100 ? -20.161 0.395 35.030 1.00 82.56 100 ARG A N 1
ATOM 894 C CA . ARG A 1 100 ? -21.221 1.367 35.348 1.00 82.56 100 ARG A CA 1
ATOM 895 C C . ARG A 1 100 ? -22.460 0.672 35.903 1.00 82.56 100 ARG A C 1
ATOM 897 O O . ARG A 1 100 ? -23.037 1.169 36.865 1.00 82.56 100 ARG A O 1
ATOM 904 N N . GLU A 1 101 ? -22.848 -0.461 35.329 1.00 82.88 101 GLU A N 1
ATOM 905 C CA . GLU A 1 101 ? -23.973 -1.258 35.816 1.00 82.88 101 GLU A CA 1
ATOM 906 C C . GLU A 1 101 ? -23.704 -1.838 37.206 1.00 82.88 101 GLU A C 1
ATOM 908 O O . GLU A 1 101 ? -24.583 -1.782 38.067 1.00 82.88 101 GLU A O 1
ATOM 913 N N . HIS A 1 102 ? -22.488 -2.333 37.460 1.00 80.62 102 HIS A N 1
ATOM 914 C CA . HIS A 1 102 ? -22.094 -2.818 38.782 1.00 80.62 102 HIS A CA 1
ATOM 915 C C . HIS A 1 102 ? -22.221 -1.721 39.842 1.00 80.62 102 HIS A C 1
ATOM 917 O O . HIS A 1 102 ? -22.895 -1.924 40.850 1.00 80.62 102 HIS A O 1
ATOM 923 N N . THR A 1 103 ? -21.652 -0.538 39.587 1.00 78.19 103 THR A N 1
ATOM 924 C CA . THR A 1 103 ? -21.733 0.601 40.515 1.00 78.19 103 THR A CA 1
ATOM 925 C C . THR A 1 103 ? -23.179 1.023 40.770 1.00 78.19 103 THR A C 1
ATOM 927 O O . THR A 1 103 ? -23.569 1.193 41.920 1.00 78.19 103 THR A O 1
ATOM 930 N N . GLN A 1 104 ? -24.012 1.118 39.729 1.00 76.94 104 GLN A N 1
ATOM 931 C CA . GLN A 1 104 ? -25.429 1.461 39.903 1.00 76.94 104 GLN A CA 1
ATOM 932 C C . GLN A 1 104 ? -26.205 0.399 40.690 1.00 76.94 104 GLN A C 1
ATOM 934 O O . GLN A 1 104 ? -27.150 0.721 41.409 1.00 76.94 104 GLN A O 1
ATOM 939 N N . ARG A 1 105 ? -25.855 -0.882 40.536 1.00 74.69 105 ARG A N 1
ATOM 940 C CA . ARG A 1 105 ? -26.494 -1.975 41.272 1.00 74.69 105 ARG A CA 1
ATOM 941 C C . ARG A 1 105 ? -26.096 -1.980 42.745 1.00 74.69 105 ARG A C 1
ATOM 943 O O . ARG A 1 105 ? -26.943 -2.306 43.573 1.00 74.69 105 ARG A O 1
ATOM 950 N N . GLU A 1 106 ? -24.851 -1.642 43.065 1.00 72.56 106 GLU A N 1
ATOM 951 C CA . GLU A 1 106 ? -24.385 -1.476 44.447 1.00 72.56 106 GLU A CA 1
ATOM 952 C C . GLU A 1 106 ? -25.022 -0.256 45.113 1.00 72.56 106 GLU A C 1
ATOM 954 O O . GLU A 1 106 ? -25.586 -0.385 46.195 1.00 72.56 106 GLU A O 1
ATOM 959 N N . GLU A 1 107 ? -25.063 0.885 44.424 1.00 69.56 107 GLU A N 1
ATOM 960 C CA . GLU A 1 107 ? -25.696 2.111 44.925 1.00 69.56 107 GLU A CA 1
ATOM 961 C C . GLU A 1 107 ? -27.195 1.912 45.213 1.00 69.56 107 GLU A C 1
ATOM 963 O O . GLU A 1 107 ? -27.721 2.394 46.209 1.00 69.56 107 GLU A O 1
ATOM 968 N N . LYS A 1 108 ? -27.892 1.116 44.391 1.00 69.62 108 LYS A N 1
ATOM 969 C CA . LYS A 1 108 ? -29.300 0.750 44.630 1.00 69.62 108 LYS A CA 1
ATOM 970 C C . LYS A 1 108 ? -29.498 -0.304 45.725 1.00 69.62 108 LYS A C 1
ATOM 972 O O . LYS A 1 108 ? -30.631 -0.507 46.157 1.00 69.62 108 LYS A O 1
ATOM 977 N N . ARG A 1 109 ? -28.444 -1.017 46.135 1.00 59.91 109 ARG A N 1
ATOM 978 C CA . ARG 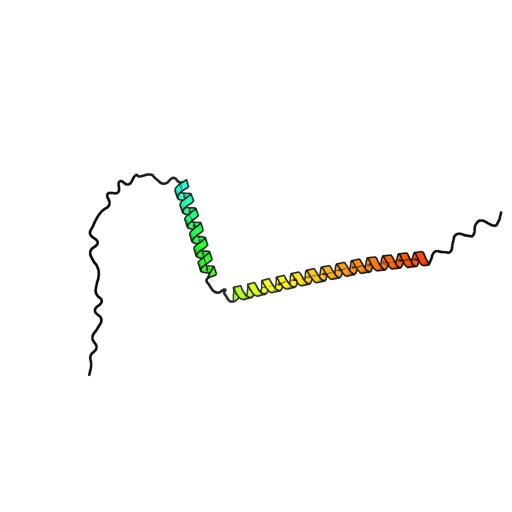A 1 109 ? -28.489 -2.040 47.194 1.00 59.91 109 ARG A CA 1
ATOM 979 C C . ARG A 1 109 ? -28.119 -1.495 48.575 1.00 59.91 109 ARG A C 1
ATOM 981 O O . ARG A 1 109 ? -28.467 -2.145 49.555 1.00 59.91 109 ARG A O 1
ATOM 988 N N . GLU A 1 110 ? -27.495 -0.322 48.667 1.00 56.50 110 GLU A N 1
ATOM 989 C CA . GLU A 1 110 ? -27.263 0.378 49.935 1.00 56.50 110 GLU A CA 1
ATOM 990 C C . GLU A 1 110 ? -28.260 1.533 50.144 1.00 56.50 110 GLU A C 1
ATOM 992 O O . GLU A 1 110 ? -27.966 2.692 49.856 1.00 56.50 110 GLU A O 1
ATOM 997 N N . PRO A 1 111 ? -29.434 1.244 50.728 1.00 53.84 111 PRO A N 1
ATOM 998 C CA . PRO A 1 111 ? -29.928 2.147 51.760 1.00 53.84 111 PRO A CA 1
ATOM 999 C C . PRO A 1 111 ? -30.440 1.352 52.961 1.00 53.84 111 PRO A C 1
ATOM 1001 O O . PRO A 1 111 ? -31.586 1.478 53.359 1.00 53.84 111 PRO A O 1
ATOM 1004 N N . THR A 1 112 ? -29.614 0.499 53.550 1.00 57.91 112 THR A N 1
ATOM 1005 C CA . THR A 1 112 ? -29.956 -0.167 54.813 1.00 57.91 112 THR A CA 1
ATOM 1006 C C . THR A 1 112 ? -28.665 -0.674 55.400 1.00 57.91 112 THR A C 1
ATOM 1008 O O . THR A 1 112 ? -28.196 -1.677 54.896 1.00 57.91 112 THR A O 1
ATOM 1011 N N . GLN A 1 113 ? -28.070 0.043 56.357 1.00 59.41 113 GLN A N 1
ATOM 1012 C CA . GLN A 1 113 ? -27.332 -0.456 57.539 1.00 59.41 113 GLN A CA 1
ATOM 1013 C C . GLN A 1 113 ? -26.646 0.739 58.241 1.00 59.41 113 GLN A C 1
ATOM 1015 O O . GLN A 1 113 ? -25.429 0.766 58.412 1.00 59.41 113 GLN A O 1
ATOM 1020 N N . ARG A 1 114 ? -27.393 1.782 58.638 1.00 54.09 114 ARG A N 1
ATOM 1021 C CA . ARG A 1 114 ? -26.839 2.779 59.575 1.00 54.09 114 ARG A CA 1
ATOM 1022 C C . ARG A 1 114 ? -27.868 3.445 60.487 1.00 54.09 114 ARG A C 1
ATOM 1024 O O . ARG A 1 114 ? -27.763 4.637 60.735 1.00 54.09 114 ARG A O 1
ATOM 1031 N N . GLU A 1 115 ? -28.799 2.679 61.046 1.00 55.84 115 GLU A N 1
ATOM 1032 C CA . GLU A 1 115 ? -29.656 3.156 62.146 1.00 55.84 115 GLU A CA 1
ATOM 1033 C C . GLU A 1 115 ? -29.932 2.054 63.182 1.00 55.84 115 GLU A C 1
ATOM 1035 O O . GLU A 1 115 ? -31.071 1.725 63.453 1.00 55.84 115 GLU A O 1
ATOM 1040 N N . GLU A 1 116 ? -28.900 1.466 63.793 1.00 57.25 116 GLU A N 1
ATOM 1041 C CA . GLU A 1 116 ? -29.099 0.602 64.976 1.00 57.25 116 GLU A CA 1
ATOM 1042 C C . GLU A 1 116 ? -27.950 0.753 65.984 1.00 57.25 116 GLU A C 1
ATOM 1044 O O . GLU A 1 116 ? -27.304 -0.223 66.339 1.00 57.25 116 GLU A O 1
ATOM 1049 N N . LYS A 1 117 ? -27.626 1.977 66.435 1.00 57.47 117 LYS A N 1
ATOM 1050 C CA . LYS A 1 117 ? -26.770 2.186 67.634 1.00 57.47 117 LYS A CA 1
ATOM 1051 C C . LYS A 1 117 ? -27.063 3.490 68.392 1.00 57.47 117 LYS A C 1
ATOM 1053 O O . LYS A 1 117 ? -26.123 4.179 68.789 1.00 57.47 117 LYS A O 1
ATOM 1058 N N . ARG A 1 118 ? -28.330 3.879 68.580 1.00 55.75 118 ARG A N 1
ATOM 1059 C CA . ARG A 1 118 ? -28.656 5.053 69.425 1.00 55.75 118 ARG A CA 1
ATOM 1060 C C . ARG A 1 118 ? -29.826 4.916 70.393 1.00 55.75 118 ARG A C 1
ATOM 1062 O O . ARG A 1 118 ? -30.135 5.893 71.059 1.00 55.75 118 ARG A O 1
ATOM 1069 N N . GLU A 1 119 ? -30.390 3.732 70.577 1.00 54.47 119 GLU A N 1
ATOM 1070 C CA . GLU A 1 119 ? -31.374 3.520 71.639 1.00 54.47 119 GLU A CA 1
ATOM 1071 C C . GLU A 1 119 ? -31.007 2.247 72.388 1.00 54.47 119 GLU A C 1
ATOM 1073 O O . GLU A 1 119 ? -31.349 1.169 71.936 1.00 54.47 119 GLU A O 1
ATOM 1078 N N . HIS A 1 120 ? -30.184 2.377 73.434 1.00 47.75 120 HIS A N 1
ATOM 1079 C CA . HIS A 1 120 ? -30.107 1.518 74.630 1.00 47.75 120 HIS A CA 1
ATOM 1080 C C . HIS A 1 120 ? -28.831 1.858 75.420 1.00 47.75 120 HIS A C 1
ATOM 1082 O O . HIS A 1 120 ? -27.859 1.109 75.402 1.00 47.75 120 HIS A O 1
ATOM 1088 N N . THR A 1 121 ? -28.847 3.008 76.094 1.00 50.88 121 THR A N 1
ATOM 1089 C CA . THR A 1 121 ? -28.156 3.279 77.371 1.00 50.88 121 THR A CA 1
ATOM 1090 C C . THR A 1 121 ? -28.795 4.500 77.995 1.00 50.88 121 THR A C 1
ATOM 1092 O O . THR A 1 121 ? -28.951 5.489 77.243 1.00 50.88 121 THR A O 1
#

Foldseek 3Di:
DDDDDDDDDDDPPDDPDDDDPPDPPPPDPQDPVNVVVVVVVVVVVVVVVVVVVVVPDDDDPVRVVVVVVVVVVVVVVVVVVVVVVVVVVVVVVVVVVVVVVVVVVVVVVPPDDDPDDDPDD